Protein AF-A0A7C4CIG3-F1 (afdb_monomer_lite)

Structure (mmCIF, N/CA/C/O backbone):
data_AF-A0A7C4CIG3-F1
#
_entry.id   AF-A0A7C4CIG3-F1
#
loop_
_atom_site.group_PDB
_atom_site.id
_atom_site.type_symbol
_atom_site.label_atom_id
_atom_site.label_alt_id
_atom_site.label_comp_id
_atom_site.label_asym_id
_atom_site.label_entity_id
_atom_site.label_seq_id
_atom_site.pdbx_PDB_ins_code
_atom_site.Cartn_x
_atom_site.Cartn_y
_atom_site.Cartn_z
_atom_site.occupancy
_atom_site.B_iso_or_equiv
_atom_site.auth_seq_id
_atom_site.auth_comp_id
_atom_site.auth_asym_id
_atom_site.auth_atom_id
_atom_site.pdbx_PDB_model_num
ATOM 1 N N . GLN A 1 1 ? 19.769 -5.732 -0.461 1.00 76.00 1 GLN A N 1
ATOM 2 C CA . GLN A 1 1 ? 19.386 -4.482 0.228 1.00 76.00 1 GLN A CA 1
ATOM 3 C C . GLN A 1 1 ? 17.967 -4.642 0.743 1.00 76.00 1 GLN A C 1
ATOM 5 O O . GLN A 1 1 ? 17.229 -5.423 0.156 1.00 76.00 1 GLN A O 1
ATOM 10 N N . TRP A 1 2 ? 17.607 -3.985 1.843 1.00 83.12 2 TRP A N 1
ATOM 11 C CA . TRP A 1 2 ? 16.246 -4.046 2.377 1.00 83.12 2 TRP A CA 1
ATOM 12 C C . TRP A 1 2 ? 15.362 -3.031 1.658 1.00 83.12 2 TRP A C 1
ATOM 14 O O . TRP A 1 2 ? 15.772 -1.890 1.455 1.00 83.12 2 TRP A O 1
ATOM 24 N N . THR A 1 3 ? 14.159 -3.451 1.276 1.00 82.19 3 THR A N 1
ATOM 25 C CA . THR A 1 3 ? 13.164 -2.589 0.635 1.00 82.19 3 THR A CA 1
ATOM 26 C C . THR A 1 3 ? 11.873 -2.669 1.428 1.00 82.19 3 THR A C 1
ATOM 28 O O . THR A 1 3 ? 11.387 -3.756 1.729 1.00 82.19 3 THR A O 1
ATOM 31 N N . GLU A 1 4 ? 11.321 -1.511 1.777 1.00 86.69 4 GLU A N 1
ATOM 32 C CA . GLU A 1 4 ? 10.037 -1.425 2.465 1.00 86.69 4 GLU A CA 1
ATOM 33 C C . GLU A 1 4 ? 8.914 -1.938 1.550 1.00 86.69 4 GLU A C 1
ATOM 35 O O . GLU A 1 4 ? 8.760 -1.463 0.419 1.00 86.69 4 GLU A O 1
ATOM 40 N N . LEU A 1 5 ? 8.152 -2.923 2.031 1.00 85.69 5 LEU A N 1
ATOM 41 C CA . LEU A 1 5 ? 7.058 -3.542 1.278 1.00 85.69 5 LEU A CA 1
ATOM 42 C C . LEU A 1 5 ? 5.745 -2.760 1.448 1.00 85.69 5 LEU A C 1
ATOM 44 O O . LEU A 1 5 ? 4.996 -2.571 0.492 1.00 85.69 5 LEU A O 1
ATOM 48 N N . GLY A 1 6 ? 5.491 -2.282 2.665 1.00 89.12 6 GLY A N 1
ATOM 49 C CA . GLY A 1 6 ? 4.344 -1.458 3.019 1.00 89.12 6 GLY A CA 1
ATOM 50 C C . GLY A 1 6 ? 4.131 -1.397 4.528 1.00 89.12 6 GLY A C 1
ATOM 51 O O . GLY A 1 6 ? 4.871 -2.007 5.303 1.00 89.12 6 GLY A O 1
ATOM 52 N N . GLY A 1 7 ? 3.124 -0.626 4.929 1.00 92.06 7 GLY A N 1
ATOM 53 C CA . GLY A 1 7 ? 2.804 -0.371 6.327 1.00 92.06 7 GLY A CA 1
ATOM 54 C C . GLY A 1 7 ? 1.792 -1.368 6.880 1.00 92.06 7 GLY A C 1
ATOM 55 O O . GLY A 1 7 ? 0.888 -1.828 6.180 1.00 92.06 7 GLY A O 1
ATOM 56 N N . MET A 1 8 ? 1.910 -1.665 8.169 1.00 95.06 8 MET A N 1
ATOM 57 C CA . MET A 1 8 ? 0.926 -2.446 8.916 1.00 95.06 8 MET A CA 1
ATOM 58 C C . MET A 1 8 ? 0.751 -1.877 10.320 1.00 95.06 8 MET A C 1
ATOM 60 O O . MET A 1 8 ? 1.660 -1.243 10.856 1.00 95.06 8 MET A O 1
ATOM 64 N N . GLY A 1 9 ? -0.410 -2.114 10.925 1.00 95.81 9 GLY A N 1
ATOM 65 C CA . GLY A 1 9 ? -0.679 -1.654 12.278 1.00 95.81 9 GLY A CA 1
ATOM 66 C C . GLY A 1 9 ? -1.998 -2.152 12.846 1.00 95.81 9 GLY A C 1
ATOM 67 O O . GLY A 1 9 ? -2.870 -2.653 12.137 1.00 95.81 9 GLY A O 1
ATOM 68 N N . ILE A 1 10 ? -2.136 -1.998 14.158 1.00 96.38 10 ILE A N 1
ATOM 69 C CA . ILE A 1 10 ? -3.383 -2.252 14.876 1.00 96.38 10 ILE A CA 1
ATOM 70 C C . ILE A 1 10 ? -4.103 -0.918 15.045 1.00 96.38 10 ILE A C 1
ATOM 72 O O . ILE A 1 10 ? -3.504 0.074 15.464 1.00 96.38 10 ILE A O 1
ATOM 76 N N . PHE A 1 11 ? -5.391 -0.884 14.717 1.00 96.44 11 PHE A N 1
ATOM 77 C CA . PHE A 1 11 ? -6.200 0.311 14.886 1.00 96.44 11 PHE A CA 1
ATOM 78 C C . PHE A 1 11 ? -6.352 0.665 16.354 1.00 96.44 11 PHE A C 1
ATOM 80 O O . PHE A 1 11 ? -6.632 -0.181 17.208 1.00 96.44 11 PHE A O 1
ATOM 87 N N . ARG A 1 12 ? -6.210 1.959 16.635 1.00 95.69 12 ARG A N 1
ATOM 88 C CA . ARG A 1 12 ? -6.467 2.471 17.969 1.00 95.69 12 ARG A CA 1
ATOM 89 C C . ARG A 1 12 ? -7.964 2.387 18.302 1.00 95.69 12 ARG A C 1
ATOM 91 O O . ARG A 1 12 ? -8.791 2.603 17.409 1.00 95.69 12 ARG A O 1
ATOM 98 N N . PRO A 1 13 ? -8.335 2.148 19.574 1.00 94.56 13 PRO A N 1
ATOM 99 C CA . PRO A 1 13 ? -9.735 2.018 19.972 1.00 94.56 13 PRO A CA 1
ATOM 100 C C . PRO A 1 13 ? -10.613 3.228 19.632 1.00 94.56 13 PRO A C 1
ATOM 102 O O . PRO A 1 13 ? -11.811 3.070 19.425 1.00 94.56 13 PRO A O 1
ATOM 105 N N . GLU A 1 14 ? -10.057 4.440 19.570 1.00 96.00 14 GLU A N 1
ATOM 106 C CA . GLU A 1 14 ? -10.815 5.652 19.232 1.00 96.00 14 GLU A CA 1
ATOM 107 C C . GLU A 1 14 ? -11.343 5.640 17.789 1.00 96.00 14 GLU A C 1
ATOM 109 O O . GLU A 1 14 ? -12.356 6.272 17.512 1.00 96.00 14 GLU A O 1
ATOM 114 N N . VAL A 1 15 ? -10.701 4.887 16.887 1.00 95.00 15 VAL A N 1
ATOM 115 C CA . VAL A 1 15 ? -11.133 4.726 15.488 1.00 95.00 15 VAL A CA 1
ATOM 116 C C . VAL A 1 15 ? -12.204 3.638 15.361 1.00 95.00 15 VAL A C 1
ATOM 118 O O . VAL A 1 15 ? -13.114 3.750 14.545 1.00 95.00 15 VAL A O 1
ATOM 121 N N . THR A 1 16 ? -12.125 2.583 16.176 1.00 96.12 16 THR A N 1
ATOM 122 C CA . THR A 1 16 ? -12.996 1.402 16.061 1.00 96.12 16 THR A CA 1
ATOM 123 C C . THR A 1 16 ? -14.280 1.506 16.890 1.00 96.12 16 THR A C 1
ATOM 125 O O . THR A 1 16 ? -15.333 1.036 16.452 1.00 96.12 16 THR A O 1
ATOM 128 N N . ARG A 1 17 ? -14.237 2.161 18.059 1.00 94.38 17 ARG A N 1
ATOM 129 C CA . ARG A 1 17 ? -15.391 2.309 18.970 1.00 94.38 17 ARG A CA 1
ATOM 130 C C . ARG A 1 17 ? -16.603 3.016 18.350 1.00 94.38 17 ARG A C 1
ATOM 132 O O . ARG A 1 17 ? -17.705 2.512 18.565 1.00 94.38 17 ARG A O 1
ATOM 139 N N . PRO A 1 18 ? -16.464 4.117 17.579 1.00 95.88 18 PRO A N 1
ATOM 140 C CA . PRO A 1 18 ? -17.613 4.771 16.943 1.00 95.88 18 PRO A CA 1
ATOM 141 C C . PRO A 1 18 ? -18.355 3.864 15.953 1.00 95.88 18 PRO A C 1
ATOM 143 O O . PRO A 1 18 ? -19.540 4.059 15.711 1.00 95.88 18 PRO A O 1
ATOM 146 N N . LEU A 1 19 ? -17.673 2.847 15.418 1.00 95.94 19 LEU A N 1
ATOM 147 C CA 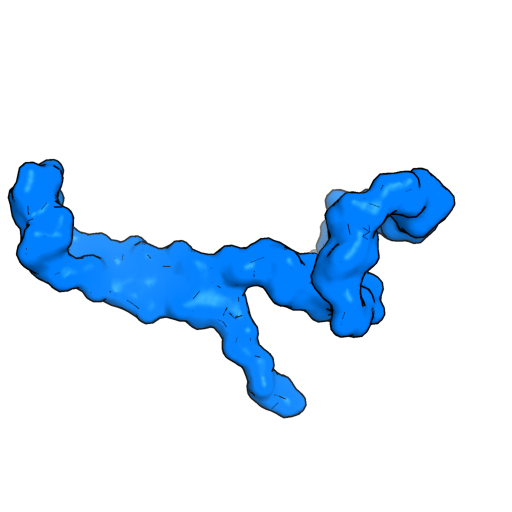. LEU A 1 19 ? -18.231 1.855 14.498 1.00 95.94 19 LEU A CA 1
ATOM 148 C C . LEU A 1 19 ? -18.797 0.618 15.223 1.00 95.94 19 LEU A C 1
ATOM 150 O O . LEU A 1 19 ? -19.149 -0.367 14.581 1.00 95.94 19 LEU A O 1
ATOM 154 N N . GLY A 1 20 ? -18.855 0.630 16.561 1.00 95.75 20 GLY A N 1
ATOM 155 C CA . GLY A 1 20 ? -19.358 -0.486 17.370 1.00 95.75 20 GLY A CA 1
ATOM 156 C C . GLY A 1 20 ? -18.418 -1.695 17.450 1.00 95.75 20 GLY A C 1
ATOM 157 O O . GLY A 1 20 ? -18.800 -2.736 17.990 1.00 95.75 20 GLY A O 1
ATOM 158 N N . VAL A 1 21 ? -17.184 -1.580 16.948 1.00 95.69 21 VAL A N 1
ATOM 159 C CA . VAL A 1 21 ? -16.210 -2.676 16.944 1.00 95.69 21 VAL A CA 1
ATOM 160 C C . VAL A 1 21 ? -15.548 -2.791 18.318 1.00 95.69 21 VAL A C 1
ATOM 162 O O . VAL A 1 21 ? -14.893 -1.865 18.795 1.00 95.69 21 VAL A O 1
ATOM 165 N N . LYS A 1 22 ? -15.714 -3.954 18.960 1.00 94.75 22 LYS A N 1
ATOM 166 C CA . LYS A 1 22 ? -15.214 -4.232 20.322 1.00 94.75 22 LYS A CA 1
ATOM 167 C C . LYS A 1 22 ? -13.860 -4.947 20.363 1.00 94.75 22 LYS A C 1
ATOM 169 O O . LYS A 1 22 ? -13.279 -5.077 21.436 1.00 94.75 22 LYS A O 1
ATOM 174 N N . TYR A 1 23 ? -13.367 -5.410 19.219 1.00 95.19 23 TYR A N 1
ATOM 175 C CA . TYR A 1 23 ? -12.152 -6.217 19.107 1.00 95.19 23 TYR A CA 1
ATOM 176 C C . TYR A 1 23 ? -11.005 -5.409 18.480 1.00 95.19 23 TYR A C 1
ATOM 178 O O . TYR A 1 23 ? -11.273 -4.498 17.691 1.00 95.19 23 TYR A O 1
ATOM 186 N N . PRO A 1 24 ? -9.734 -5.711 18.807 1.00 94.12 24 PRO A N 1
ATOM 187 C CA . PRO A 1 24 ? -8.595 -5.105 18.125 1.00 94.12 24 PRO A CA 1
ATOM 188 C C . PRO A 1 24 ? -8.594 -5.500 16.643 1.00 94.12 24 PRO A C 1
ATOM 190 O O . PRO A 1 24 ? -8.779 -6.667 16.303 1.00 94.12 24 PRO A O 1
ATOM 193 N N . VAL A 1 25 ? -8.379 -4.520 15.764 1.00 95.50 25 VAL A N 1
ATOM 194 C CA . VAL A 1 25 ? -8.365 -4.712 14.308 1.00 95.50 25 VAL A CA 1
ATOM 195 C C . VAL A 1 25 ? -6.950 -4.497 13.799 1.00 95.50 25 VAL A C 1
ATOM 197 O O . VAL A 1 25 ? -6.373 -3.438 14.032 1.00 95.50 25 VAL A O 1
ATOM 200 N N . LEU A 1 26 ? -6.404 -5.488 13.099 1.00 96.31 26 LEU A N 1
ATOM 201 C CA . LEU A 1 26 ? -5.155 -5.353 12.357 1.00 96.31 26 LEU A CA 1
ATOM 202 C C . LEU A 1 26 ? -5.472 -4.971 10.914 1.00 96.31 26 LEU A C 1
ATOM 204 O O . LEU A 1 26 ? -6.317 -5.592 10.272 1.00 96.31 26 LEU A O 1
ATOM 208 N N . ALA A 1 27 ? -4.760 -3.976 10.404 1.00 95.19 27 ALA A N 1
ATOM 209 C CA . ALA A 1 27 ? -4.820 -3.572 9.013 1.00 95.19 27 ALA A CA 1
ATOM 210 C C . ALA A 1 27 ? -3.408 -3.457 8.437 1.00 95.19 27 ALA A C 1
ATOM 212 O O . ALA A 1 27 ? -2.435 -3.174 9.141 1.00 95.19 27 ALA A O 1
ATOM 213 N N . TRP A 1 28 ? -3.307 -3.676 7.135 1.00 95.69 28 TRP A N 1
ATOM 214 C CA . TRP A 1 28 ? -2.072 -3.547 6.380 1.00 95.69 28 TRP A CA 1
ATOM 215 C C . TRP A 1 28 ? -2.380 -2.970 5.003 1.00 95.69 28 TRP A C 1
ATOM 217 O O . TRP A 1 28 ? -3.498 -3.092 4.501 1.00 95.69 28 TRP A O 1
ATOM 227 N N . GLY A 1 29 ? -1.389 -2.308 4.417 1.00 93.25 29 GLY A N 1
ATOM 228 C CA . GLY A 1 29 ? -1.497 -1.691 3.105 1.00 93.25 29 GLY A CA 1
ATOM 229 C C . GLY A 1 29 ? -0.170 -1.765 2.370 1.00 93.25 29 GLY A C 1
ATOM 230 O O . GLY A 1 29 ? 0.869 -1.365 2.900 1.00 93.25 29 GLY A O 1
ATOM 231 N N . LEU A 1 30 ? -0.216 -2.275 1.141 1.00 92.50 30 LEU A N 1
ATOM 232 C CA . LEU A 1 30 ? 0.924 -2.327 0.230 1.00 92.50 30 LEU A CA 1
ATOM 233 C C . LEU A 1 30 ? 0.620 -1.461 -0.992 1.00 92.50 30 LEU A C 1
ATOM 235 O O . LEU A 1 30 ? -0.507 -1.459 -1.486 1.00 92.50 30 LEU A O 1
ATOM 239 N N . GLY A 1 31 ? 1.633 -0.759 -1.496 1.00 89.56 31 GLY A N 1
ATOM 240 C CA . GLY A 1 31 ? 1.537 -0.060 -2.776 1.00 89.56 31 GLY A CA 1
ATOM 241 C C . GLY A 1 31 ? 1.694 -1.054 -3.923 1.00 89.56 31 GLY A C 1
ATOM 242 O O . GLY A 1 31 ? 2.779 -1.618 -4.099 1.00 89.56 31 GLY A O 1
ATOM 243 N N . LEU A 1 32 ? 0.632 -1.264 -4.704 1.00 89.50 32 LEU A N 1
ATOM 244 C CA . LEU A 1 32 ? 0.657 -2.169 -5.855 1.00 89.50 32 LEU A CA 1
ATOM 245 C C . LEU A 1 32 ? 1.711 -1.730 -6.873 1.00 89.50 32 LEU A C 1
ATOM 247 O O . LEU A 1 32 ? 2.431 -2.559 -7.417 1.00 89.50 32 LEU A O 1
ATOM 251 N N . GLU A 1 33 ? 1.841 -0.428 -7.091 1.00 90.69 33 GLU A N 1
ATOM 252 C CA . GLU A 1 33 ? 2.733 0.173 -8.074 1.00 90.69 33 GLU A CA 1
ATOM 253 C C . GLU A 1 33 ? 4.194 -0.130 -7.748 1.00 90.69 33 GLU A C 1
ATOM 255 O O . GLU A 1 33 ? 4.960 -0.489 -8.637 1.00 90.69 33 GLU A O 1
ATOM 260 N N . ARG A 1 34 ? 4.576 -0.083 -6.464 1.00 88.38 34 ARG A N 1
ATOM 261 C CA . ARG A 1 34 ? 5.937 -0.431 -6.033 1.00 88.38 34 ARG A CA 1
ATOM 262 C C . ARG A 1 34 ? 6.243 -1.900 -6.326 1.00 88.38 34 ARG A C 1
ATOM 264 O O . ARG A 1 34 ? 7.315 -2.212 -6.840 1.00 88.38 34 ARG A O 1
ATOM 271 N N . LEU A 1 35 ? 5.302 -2.793 -6.015 1.00 89.25 35 LEU A N 1
ATOM 272 C C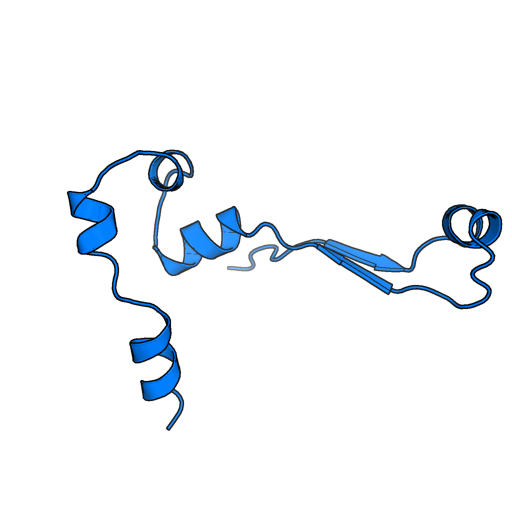A . LEU A 1 35 ? 5.447 -4.220 -6.304 1.00 89.25 35 LEU A CA 1
ATOM 273 C C . LEU A 1 35 ? 5.504 -4.472 -7.814 1.00 89.25 35 LEU A C 1
ATOM 275 O O . LEU A 1 35 ? 6.369 -5.210 -8.277 1.00 89.25 35 LEU A O 1
ATOM 279 N N . ALA A 1 36 ? 4.639 -3.816 -8.587 1.00 89.56 36 ALA A N 1
ATOM 280 C CA . ALA A 1 36 ? 4.602 -3.924 -10.038 1.00 89.56 36 ALA A CA 1
ATOM 281 C C . ALA A 1 36 ? 5.911 -3.441 -10.672 1.00 89.56 36 ALA A C 1
ATOM 283 O O . ALA A 1 36 ? 6.482 -4.154 -11.491 1.00 89.56 36 ALA A O 1
ATOM 284 N N . MET A 1 37 ? 6.439 -2.288 -10.252 1.00 89.69 37 MET A N 1
ATOM 285 C CA . MET A 1 37 ? 7.732 -1.783 -10.720 1.00 89.69 37 MET A CA 1
ATOM 286 C C . MET A 1 37 ? 8.879 -2.739 -10.380 1.00 89.69 37 MET A C 1
ATOM 288 O O . MET A 1 37 ? 9.729 -2.989 -11.230 1.00 89.69 37 MET A O 1
ATOM 292 N N . ALA A 1 38 ? 8.890 -3.321 -9.177 1.00 88.00 38 ALA A N 1
ATOM 293 C CA . ALA A 1 38 ? 9.916 -4.284 -8.781 1.00 88.00 38 ALA A CA 1
ATOM 294 C C . ALA A 1 38 ? 9.851 -5.584 -9.604 1.00 88.00 38 ALA A C 1
ATOM 296 O O . ALA A 1 38 ? 10.881 -6.083 -10.056 1.00 88.00 38 ALA A O 1
ATOM 297 N N . VAL A 1 39 ? 8.646 -6.117 -9.833 1.00 86.88 39 VAL A N 1
ATOM 298 C CA . VAL A 1 39 ? 8.426 -7.365 -10.586 1.00 86.88 39 VAL A CA 1
ATOM 299 C C . VAL A 1 39 ? 8.690 -7.175 -12.080 1.00 86.88 39 VAL A C 1
ATOM 301 O O . VAL A 1 39 ? 9.355 -8.003 -12.699 1.00 86.88 39 VAL A O 1
ATOM 304 N N . LEU A 1 40 ? 8.200 -6.077 -12.657 1.00 88.25 40 LEU A N 1
ATOM 305 C CA . LEU A 1 40 ? 8.348 -5.748 -14.078 1.00 88.25 40 LEU A CA 1
ATOM 306 C C . LEU A 1 40 ? 9.676 -5.040 -14.391 1.00 88.25 40 LEU A C 1
ATOM 308 O O . LEU A 1 40 ? 9.952 -4.760 -15.554 1.00 88.25 40 LEU A O 1
ATOM 312 N N . LYS A 1 41 ? 10.506 -4.785 -13.369 1.00 87.19 41 LYS A N 1
ATOM 313 C CA . LYS A 1 41 ? 11.804 -4.094 -13.457 1.00 87.19 41 LYS A CA 1
ATOM 314 C C . LYS A 1 41 ? 11.711 -2.708 -14.105 1.00 87.19 41 LYS A C 1
ATOM 316 O O . LYS A 1 41 ? 12.589 -2.314 -14.868 1.00 87.19 41 LYS A O 1
ATOM 321 N N . LEU A 1 42 ? 10.651 -1.973 -13.784 1.00 88.88 42 LEU A N 1
ATOM 322 C CA . LEU A 1 42 ? 10.438 -0.610 -14.264 1.00 88.88 42 LEU A CA 1
ATOM 323 C C . LEU A 1 42 ? 11.183 0.376 -13.364 1.00 88.88 42 LEU A C 1
ATOM 325 O O . LEU A 1 42 ? 11.091 0.304 -12.138 1.00 88.88 42 LEU A O 1
ATOM 329 N N . SER A 1 43 ? 11.896 1.317 -13.975 1.00 89.44 43 SER A N 1
ATOM 330 C CA . SER A 1 43 ? 12.563 2.414 -13.264 1.00 89.44 43 SER A CA 1
ATOM 331 C C . SER A 1 43 ? 11.634 3.605 -13.019 1.00 89.44 43 SER A C 1
ATOM 333 O O . SER A 1 43 ? 11.887 4.399 -12.114 1.00 89.44 43 SER A O 1
ATOM 335 N N . ASP A 1 44 ? 10.544 3.716 -13.784 1.00 91.00 44 ASP A N 1
ATOM 336 C CA . ASP A 1 44 ? 9.605 4.833 -13.741 1.00 91.00 44 ASP A CA 1
ATOM 337 C C . ASP A 1 44 ? 8.150 4.352 -13.677 1.00 91.00 44 ASP A C 1
ATOM 339 O O . ASP A 1 44 ? 7.666 3.636 -14.553 1.00 91.00 44 ASP A O 1
ATOM 343 N N . ILE A 1 45 ? 7.419 4.802 -12.656 1.00 91.56 45 ILE A N 1
ATOM 344 C CA . ILE A 1 45 ? 5.999 4.484 -12.455 1.00 91.56 45 ILE A CA 1
ATOM 345 C C . ILE A 1 45 ? 5.119 4.930 -13.630 1.00 91.56 45 ILE A C 1
ATOM 347 O O . ILE A 1 45 ? 4.092 4.314 -13.906 1.00 91.56 45 ILE A O 1
ATOM 351 N N . ARG A 1 46 ? 5.519 5.972 -14.368 1.00 91.44 46 ARG A N 1
ATOM 352 C CA . ARG A 1 46 ? 4.766 6.488 -15.521 1.00 91.44 46 ARG A CA 1
ATOM 353 C C . ARG A 1 46 ? 4.671 5.468 -16.654 1.00 91.44 46 ARG A C 1
ATOM 355 O O . ARG A 1 46 ? 3.785 5.590 -17.492 1.00 91.44 46 ARG A O 1
ATOM 362 N N . GLU A 1 47 ? 5.558 4.475 -16.699 1.00 89.25 47 GLU A N 1
ATOM 363 C CA . GLU A 1 47 ? 5.469 3.360 -17.651 1.00 89.25 47 GLU A CA 1
ATOM 364 C C . GLU A 1 47 ? 4.223 2.507 -17.427 1.00 89.25 47 GLU A C 1
ATOM 366 O O . GLU A 1 47 ? 3.605 2.098 -18.403 1.00 89.25 47 GLU A O 1
ATOM 371 N N . LEU A 1 48 ? 3.781 2.340 -16.176 1.00 89.56 48 LEU A N 1
ATOM 372 C CA . LEU A 1 48 ? 2.558 1.595 -15.857 1.00 89.56 48 LEU A CA 1
ATOM 373 C C . LEU A 1 48 ? 1.288 2.281 -16.374 1.00 89.56 48 LEU A C 1
ATOM 375 O O . LEU A 1 48 ? 0.318 1.606 -16.704 1.00 89.56 48 LEU A O 1
ATOM 379 N N . TYR A 1 49 ? 1.287 3.613 -16.439 1.00 90.00 49 TYR A N 1
ATOM 380 C CA . TYR A 1 49 ? 0.128 4.405 -16.866 1.00 90.00 49 TYR A CA 1
ATOM 381 C C . TYR A 1 49 ? 0.206 4.851 -18.330 1.00 90.00 49 TYR A C 1
ATOM 383 O O . TYR A 1 49 ? -0.722 5.480 -18.841 1.00 90.00 49 TYR A O 1
ATOM 391 N N . ARG A 1 50 ? 1.308 4.547 -19.024 1.00 89.25 50 ARG A N 1
ATOM 392 C CA . ARG A 1 50 ? 1.420 4.786 -20.461 1.00 89.25 50 ARG A CA 1
ATOM 393 C C . ARG A 1 50 ? 0.618 3.732 -21.219 1.00 89.25 50 ARG A C 1
ATOM 395 O O . ARG A 1 50 ? 0.716 2.541 -20.955 1.00 89.25 50 ARG A O 1
ATOM 402 N N . ASN A 1 51 ? -0.114 4.172 -22.238 1.00 90.25 51 ASN A N 1
ATOM 403 C CA . ASN A 1 51 ? -0.863 3.286 -23.133 1.00 90.25 51 ASN A CA 1
ATOM 404 C C . ASN A 1 51 ? 0.035 2.683 -24.232 1.00 90.25 51 ASN A C 1
ATOM 406 O O . ASN A 1 51 ? -0.298 2.739 -25.416 1.00 90.25 51 ASN A O 1
ATOM 410 N N . ASP A 1 52 ? 1.196 2.138 -23.863 1.00 91.12 52 ASP A N 1
ATOM 411 C CA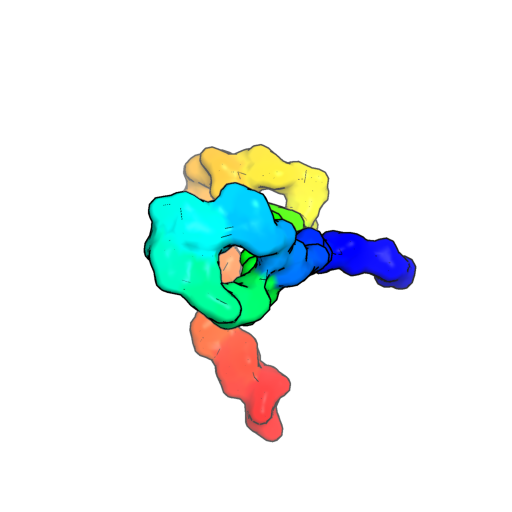 . ASP A 1 52 ? 2.087 1.465 -24.812 1.00 91.12 52 ASP A CA 1
ATOM 412 C C . ASP A 1 52 ? 1.614 0.024 -25.051 1.00 91.12 52 ASP A C 1
ATOM 414 O O . ASP A 1 52 ? 1.942 -0.908 -24.315 1.00 91.12 52 ASP A O 1
ATOM 418 N N . LEU A 1 53 ? 0.816 -0.162 -26.105 1.00 91.31 53 LEU A N 1
ATOM 419 C CA . LEU A 1 53 ? 0.253 -1.464 -26.470 1.00 91.31 53 LEU A CA 1
ATOM 420 C C . LEU A 1 53 ? 1.319 -2.502 -26.837 1.00 91.31 53 LEU A C 1
ATOM 422 O O . LEU A 1 53 ? 1.083 -3.699 -26.665 1.00 91.31 53 LEU A O 1
ATOM 426 N N . SER A 1 54 ? 2.464 -2.068 -27.365 1.00 91.56 54 SER A N 1
ATOM 427 C CA . SER A 1 54 ? 3.558 -2.970 -27.728 1.00 91.56 54 SER A CA 1
ATOM 428 C C . SER A 1 54 ? 4.197 -3.543 -26.468 1.00 91.56 54 SER A C 1
ATOM 430 O O . SER A 1 54 ? 4.354 -4.760 -26.358 1.00 91.56 54 SER A O 1
ATOM 432 N N . TRP A 1 55 ? 4.475 -2.684 -25.484 1.00 89.50 55 TRP A N 1
ATOM 433 C CA . TRP A 1 55 ? 4.964 -3.105 -24.175 1.00 89.50 55 TRP A CA 1
ATOM 434 C C . TRP A 1 55 ? 3.957 -4.014 -23.462 1.00 89.50 55 TRP A C 1
ATOM 436 O O . TRP A 1 55 ? 4.319 -5.130 -23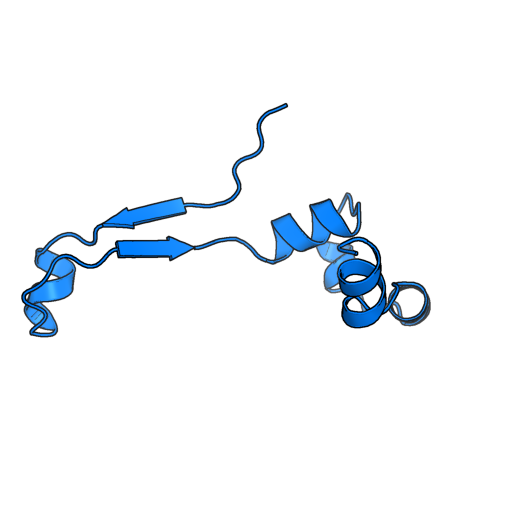.091 1.00 89.50 55 TRP A O 1
ATOM 446 N N . ILE A 1 56 ? 2.684 -3.615 -23.365 1.00 88.88 56 ILE A N 1
ATOM 447 C CA . ILE A 1 56 ? 1.631 -4.408 -22.701 1.00 88.88 56 ILE A CA 1
ATOM 448 C C . ILE A 1 56 ? 1.546 -5.829 -23.278 1.00 88.88 56 ILE A C 1
ATOM 450 O O . ILE A 1 56 ? 1.428 -6.794 -22.529 1.00 88.88 56 ILE A O 1
ATOM 454 N N . ARG A 1 57 ? 1.640 -5.979 -24.606 1.00 89.75 57 ARG A N 1
ATOM 455 C CA . ARG A 1 57 ? 1.604 -7.293 -25.278 1.00 89.75 57 ARG A CA 1
ATOM 456 C C . ARG A 1 57 ? 2.867 -8.126 -25.070 1.00 89.75 57 ARG A C 1
ATOM 458 O O . ARG A 1 57 ? 2.806 -9.346 -25.192 1.00 89.75 57 ARG A O 1
ATOM 465 N N . SER A 1 58 ? 4.002 -7.484 -24.798 1.00 87.69 58 SER A N 1
ATOM 466 C CA . SER A 1 58 ? 5.269 -8.166 -24.511 1.00 87.69 58 SER A CA 1
ATOM 467 C C . SER A 1 58 ? 5.350 -8.704 -23.080 1.00 87.69 58 SER A C 1
ATOM 469 O O . SER A 1 58 ? 6.095 -9.652 -22.822 1.00 87.69 58 SER A O 1
ATOM 471 N N . VAL A 1 59 ? 4.582 -8.122 -22.150 1.00 84.38 59 VAL A N 1
ATOM 472 C CA . VAL A 1 59 ? 4.539 -8.571 -20.758 1.00 84.38 59 VAL A CA 1
ATOM 473 C C . VAL A 1 59 ? 3.860 -9.947 -20.699 1.00 84.38 59 VAL A C 1
ATOM 475 O O . VAL A 1 59 ? 2.729 -10.103 -21.165 1.00 84.38 59 VAL A O 1
ATOM 478 N N . PRO A 1 60 ? 4.521 -10.975 -20.134 1.00 77.25 60 PRO A N 1
ATOM 479 C CA . PRO A 1 60 ? 3.949 -12.311 -20.062 1.00 77.25 60 PRO A CA 1
ATOM 480 C C . PRO A 1 60 ? 2.729 -12.335 -19.139 1.00 77.25 60 PRO A C 1
ATOM 482 O O . PRO A 1 60 ? 2.727 -11.719 -18.074 1.00 77.25 60 PRO A O 1
ATOM 485 N N . VAL A 1 61 ? 1.710 -13.115 -19.508 1.00 79.56 61 VAL A N 1
ATOM 486 C CA . VAL A 1 61 ? 0.519 -13.302 -18.671 1.00 79.56 61 VAL A CA 1
ATOM 487 C C . VAL A 1 61 ? 0.916 -14.026 -17.382 1.00 79.56 61 VAL A C 1
ATOM 489 O O . VAL A 1 61 ? 1.211 -15.228 -17.373 1.00 79.56 61 VAL A O 1
ATOM 492 N N . THR A 1 62 ? 0.917 -13.257 -16.294 1.00 63.16 62 THR A N 1
ATOM 493 C CA . THR A 1 62 ? 1.395 -13.591 -14.946 1.00 63.16 62 THR A CA 1
ATOM 494 C C . THR A 1 62 ? 0.841 -14.912 -14.399 1.00 63.16 62 THR A C 1
ATOM 496 O O . THR A 1 62 ? 1.563 -15.641 -13.721 1.00 63.16 62 THR A O 1
ATOM 499 N N . SER A 1 63 ? -0.394 -15.289 -14.752 1.00 57.97 63 SER A N 1
ATOM 500 C CA . SER A 1 63 ? -1.027 -16.533 -14.286 1.00 57.97 63 SER A CA 1
ATOM 501 C C . SER A 1 63 ? -0.348 -17.810 -14.790 1.00 57.97 63 SER A C 1
ATOM 503 O O . SER A 1 63 ? -0.394 -18.831 -14.114 1.00 57.97 63 SER A O 1
ATOM 505 N N . SER A 1 64 ? 0.319 -17.771 -15.946 1.00 53.94 64 SER A N 1
ATOM 506 C CA . SER A 1 64 ? 0.885 -18.978 -16.561 1.00 53.94 64 SER A CA 1
ATOM 507 C C . SER A 1 64 ? 2.316 -19.292 -16.109 1.00 53.94 64 SER A C 1
ATOM 509 O O . SER A 1 64 ? 2.723 -20.449 -16.136 1.00 53.94 64 SER A O 1
ATOM 511 N N . ARG A 1 65 ? 3.095 -18.285 -15.691 1.00 53.19 65 ARG A N 1
ATOM 512 C CA . ARG A 1 65 ? 4.524 -18.446 -15.360 1.00 53.19 65 ARG A CA 1
ATOM 513 C C . ARG A 1 65 ? 4.774 -18.666 -13.867 1.00 53.19 65 ARG A C 1
ATOM 515 O O . ARG A 1 65 ? 5.555 -19.542 -13.526 1.00 53.19 65 ARG A O 1
ATOM 522 N N . LEU A 1 66 ? 4.045 -17.967 -12.993 1.00 53.47 66 LEU A N 1
ATOM 523 C CA . LEU A 1 66 ? 4.154 -18.135 -11.532 1.00 53.47 66 LEU A CA 1
ATOM 524 C C . LEU A 1 66 ? 3.617 -19.481 -11.022 1.00 53.47 66 LEU A C 1
ATOM 526 O O . LEU A 1 66 ? 4.065 -19.952 -9.983 1.00 53.47 66 LEU A O 1
ATOM 530 N N . MET A 1 67 ? 2.678 -20.099 -11.746 1.00 52.50 67 MET A N 1
ATOM 531 C CA . MET A 1 67 ? 2.161 -21.439 -11.432 1.00 52.50 67 MET A CA 1
ATOM 532 C C . MET A 1 67 ? 3.124 -22.560 -11.861 1.00 52.50 67 MET A C 1
ATOM 534 O O . MET A 1 67 ? 3.096 -23.622 -11.262 1.00 52.50 67 MET A O 1
ATOM 538 N N . ARG A 1 68 ? 3.990 -22.327 -12.863 1.00 56.47 68 ARG A N 1
ATOM 539 C CA . ARG A 1 68 ? 4.932 -23.337 -13.391 1.00 56.47 68 ARG A CA 1
ATOM 540 C C . ARG A 1 68 ? 6.268 -23.415 -12.651 1.00 56.47 68 ARG A C 1
ATOM 542 O O . ARG A 1 68 ? 6.953 -24.413 -12.776 1.00 56.47 68 ARG A O 1
ATOM 549 N N . GLU A 1 69 ? 6.653 -22.377 -11.912 1.00 54.16 69 GLU A N 1
ATOM 550 C CA . GLU A 1 69 ? 7.894 -22.356 -11.112 1.00 54.16 69 GLU A CA 1
ATOM 551 C C . GLU A 1 69 ? 7.662 -22.796 -9.649 1.00 54.16 69 GLU A C 1
ATOM 553 O O . GLU A 1 69 ? 8.554 -22.672 -8.812 1.00 54.16 69 GLU A O 1
ATOM 558 N N . ARG A 1 70 ? 6.452 -23.27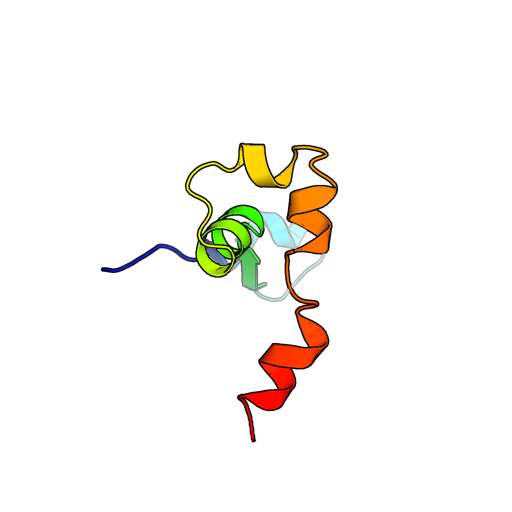5 -9.321 1.00 50.31 70 ARG A N 1
ATOM 559 C CA . ARG A 1 70 ? 6.073 -23.785 -7.990 1.00 50.31 70 ARG A CA 1
ATOM 560 C C . ARG A 1 70 ? 5.830 -25.303 -7.933 1.00 50.31 70 ARG A C 1
ATOM 562 O O . ARG A 1 70 ? 5.457 -25.783 -6.863 1.00 50.31 70 ARG A O 1
ATOM 569 N N . GLU A 1 71 ? 6.067 -26.019 -9.031 1.00 42.50 71 GLU A N 1
ATOM 570 C CA . GLU A 1 71 ? 6.237 -27.486 -9.087 1.00 42.50 71 GLU A CA 1
ATOM 571 C C . GLU A 1 71 ? 7.726 -27.826 -9.217 1.00 42.50 71 GLU A C 1
ATOM 573 O O . GLU A 1 71 ? 8.153 -28.819 -8.587 1.00 42.50 71 GLU A O 1
#

pLDDT: mean 85.53, std 13.69, range [42.5, 96.44]

Foldseek 3Di:
DDDDFWDKDWDDCVVCVVVVDPDIDIDIDGDPLVVCCVVVVNPDSVVVVDPPPVVVVVDDDPVPPVVVVVD

Radius of gyration: 18.57 Å; chains: 1; bounding box: 39×34×48 Å

Secondary structure (DSSP, 8-state):
-----EEEEEPPHHHHG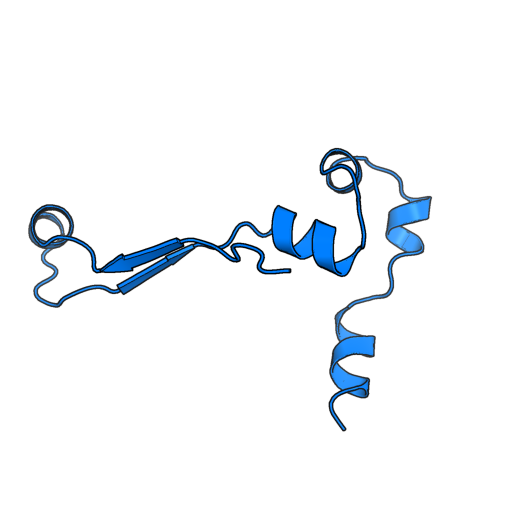GGT--S--EEEEE-HHHHHHHHHT-S-THHHHS--HHHHHHS--HHHHTTTS--

Sequence (71 aa):
QWTELGGMGIFRPEVTRPLGVKYPVLAWGLGLERLAMAVLKLSDIRELYRNDLSWIRSVPVTSSRLMRERE